Protein AF-A0A2A2QYW2-F1 (afdb_monomer_lite)

Secondary structure (DSSP, 8-state):
--------EEEEEPTTS-EEEEEEEEE-TTSPEEEEEESSHHHHHHHHHHHHHHHHHHHHHHHTT--

Radius of gyration: 14.94 Å; chains: 1; bounding box: 29×19×50 Å

Foldseek 3Di:
DDPPPVQDWDWDQDPVRQIWTKTFPQADPVRHTDIDTDSDPVVNVVVVVVVVVVVVVVVVVVVVVPD

pLDDT: mean 73.13, std 16.19, range [36.28, 90.44]

Structure (mmCIF, N/CA/C/O backbone):
data_AF-A0A2A2QYW2-F1
#
_entry.id   AF-A0A2A2QYW2-F1
#
loop_
_atom_site.group_PDB
_atom_site.id
_atom_site.type_symbol
_atom_site.label_atom_id
_atom_site.label_alt_id
_atom_site.label_comp_id
_atom_site.label_asym_id
_atom_site.label_entity_id
_atom_site.label_seq_id
_atom_site.pdbx_PDB_ins_code
_atom_site.Cartn_x
_atom_site.Cartn_y
_atom_site.Cartn_z
_atom_site.occupancy
_atom_site.B_iso_or_equiv
_atom_site.auth_seq_id
_atom_site.auth_comp_id
_atom_site.auth_asym_id
_atom_site.auth_atom_id
_atom_site.pdbx_PDB_model_num
ATOM 1 N N . MET A 1 1 ? -13.505 -11.367 17.463 1.00 36.28 1 MET A N 1
ATOM 2 C CA . MET A 1 1 ? -12.678 -11.721 16.283 1.00 36.28 1 MET A CA 1
ATOM 3 C C . MET A 1 1 ? -11.787 -10.531 15.938 1.00 36.28 1 MET A C 1
ATOM 5 O O . MET A 1 1 ? -12.319 -9.466 15.665 1.00 36.28 1 MET A O 1
ATOM 9 N N . ARG A 1 2 ? -10.453 -10.666 16.012 1.00 39.56 2 ARG A N 1
ATOM 10 C CA . ARG A 1 2 ? -9.510 -9.597 15.628 1.00 39.56 2 ARG A CA 1
ATOM 11 C C . ARG A 1 2 ? -9.552 -9.430 14.104 1.00 39.56 2 ARG A C 1
ATOM 13 O O . ARG A 1 2 ? -9.043 -10.298 13.399 1.00 39.56 2 ARG A O 1
ATOM 20 N N . LEU A 1 3 ? -10.143 -8.344 13.600 1.00 42.53 3 LEU A N 1
ATOM 21 C CA . LEU A 1 3 ? -9.925 -7.909 12.219 1.00 42.53 3 LEU A CA 1
ATOM 22 C C . LEU A 1 3 ? -8.4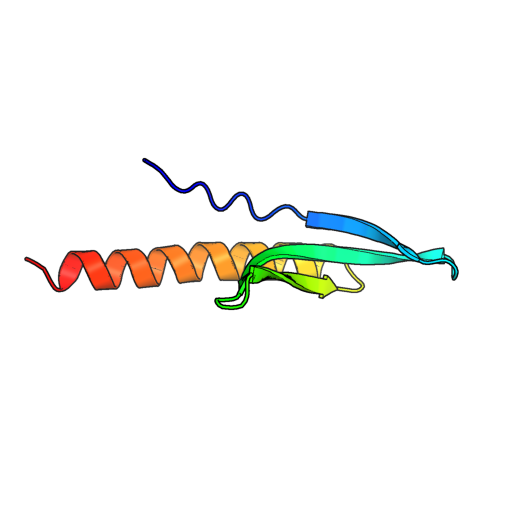54 -7.496 12.097 1.00 42.53 3 LEU A C 1
ATOM 24 O O . LEU A 1 3 ? -8.095 -6.350 12.343 1.00 42.53 3 LEU A O 1
ATOM 28 N N . LYS A 1 4 ? -7.576 -8.447 11.766 1.00 43.41 4 LYS A N 1
ATOM 29 C CA . LYS A 1 4 ? -6.259 -8.111 11.230 1.00 43.41 4 LYS A CA 1
ATOM 30 C C . LYS A 1 4 ? -6.511 -7.522 9.851 1.00 43.41 4 LYS A C 1
ATOM 32 O O . LYS A 1 4 ? -6.681 -8.259 8.881 1.00 43.41 4 LYS A O 1
ATOM 37 N N . THR A 1 5 ? -6.589 -6.201 9.778 1.00 50.66 5 THR A N 1
ATOM 38 C CA . THR A 1 5 ? -6.494 -5.458 8.524 1.00 50.66 5 THR A CA 1
ATOM 39 C C . THR A 1 5 ? -5.072 -5.662 8.016 1.00 50.66 5 THR A C 1
ATOM 41 O O . THR A 1 5 ? -4.189 -4.839 8.233 1.00 50.66 5 THR A O 1
ATOM 44 N N . ASP A 1 6 ? -4.809 -6.826 7.424 1.00 55.66 6 ASP A N 1
ATOM 45 C CA . ASP A 1 6 ? -3.527 -7.164 6.818 1.00 55.66 6 ASP A CA 1
ATOM 46 C C . ASP A 1 6 ? -3.428 -6.341 5.529 1.00 55.66 6 ASP A C 1
ATOM 48 O O . ASP A 1 6 ? -3.677 -6.822 4.425 1.00 55.66 6 ASP A O 1
ATOM 52 N N . ALA A 1 7 ? -3.187 -5.037 5.685 1.00 63.19 7 ALA A N 1
ATOM 53 C CA . ALA A 1 7 ? -2.938 -4.127 4.585 1.00 63.19 7 ALA A CA 1
ATOM 54 C C . ALA A 1 7 ? -1.657 -4.621 3.903 1.00 63.19 7 ALA A C 1
ATOM 56 O O . ALA A 1 7 ? -0.534 -4.430 4.393 1.00 63.19 7 ALA A O 1
ATOM 57 N N . LYS A 1 8 ? -1.834 -5.361 2.809 1.00 75.69 8 LYS A N 1
ATOM 58 C CA . LYS A 1 8 ? -0.743 -5.936 2.027 1.00 75.69 8 LYS A CA 1
ATOM 59 C C . LYS A 1 8 ? -0.268 -4.910 1.016 1.00 75.69 8 LYS A C 1
ATOM 61 O O . LYS A 1 8 ? -1.075 -4.261 0.350 1.00 75.69 8 LYS A O 1
ATOM 66 N N . ILE A 1 9 ? 1.051 -4.794 0.912 1.00 81.25 9 ILE A N 1
ATOM 67 C CA . ILE A 1 9 ? 1.706 -4.019 -0.134 1.00 81.25 9 ILE A CA 1
ATOM 68 C C . ILE A 1 9 ? 2.132 -5.007 -1.209 1.00 81.25 9 ILE A C 1
ATOM 70 O O . ILE A 1 9 ? 2.863 -5.952 -0.919 1.00 81.25 9 ILE A O 1
ATOM 74 N N . TYR A 1 10 ? 1.666 -4.806 -2.434 1.00 83.88 10 TYR A N 1
ATOM 75 C CA . TYR A 1 10 ? 2.062 -5.618 -3.579 1.00 83.88 10 TYR A CA 1
ATOM 76 C C . TYR A 1 10 ? 2.606 -4.724 -4.688 1.00 83.88 10 TYR A C 1
ATOM 78 O O . TYR A 1 10 ? 2.072 -3.650 -4.968 1.00 83.88 10 TYR A O 1
ATOM 86 N N . ALA A 1 11 ? 3.699 -5.166 -5.299 1.00 87.00 11 ALA A N 1
ATOM 87 C CA . ALA A 1 11 ? 4.315 -4.497 -6.430 1.00 87.00 11 ALA A CA 1
ATOM 88 C C . ALA A 1 11 ? 3.663 -5.001 -7.723 1.00 87.00 11 ALA A C 1
ATOM 90 O O . ALA A 1 11 ? 3.682 -6.197 -8.005 1.00 87.00 11 ALA A O 1
ATOM 91 N N . ILE A 1 12 ? 3.081 -4.095 -8.503 1.00 88.19 12 ILE A N 1
ATOM 92 C CA . ILE A 1 12 ? 2.611 -4.375 -9.859 1.00 88.19 12 ILE A CA 1
ATOM 93 C C . ILE A 1 12 ? 3.621 -3.780 -10.825 1.00 88.19 12 ILE A C 1
ATOM 95 O O . ILE A 1 12 ? 3.827 -2.567 -10.837 1.00 88.19 12 ILE A O 1
ATOM 99 N N . GLN A 1 13 ? 4.209 -4.617 -11.668 1.00 89.31 13 GLN A N 1
ATOM 100 C CA . GLN A 1 13 ? 4.976 -4.138 -12.807 1.00 89.31 13 GLN A CA 1
ATOM 101 C C . GLN A 1 13 ? 4.014 -3.759 -13.940 1.00 89.31 13 GLN A C 1
ATOM 103 O O . GLN A 1 13 ? 3.196 -4.566 -14.382 1.00 89.31 13 GLN A O 1
ATOM 108 N N . ASN A 1 14 ? 4.083 -2.511 -14.389 1.00 88.38 14 ASN A N 1
ATOM 109 C CA . ASN A 1 14 ? 3.314 -2.024 -15.525 1.00 88.38 14 ASN A CA 1
ATOM 110 C C . ASN A 1 14 ? 3.980 -2.451 -16.837 1.00 88.38 14 ASN A C 1
ATOM 112 O O . ASN A 1 14 ? 5.180 -2.718 -16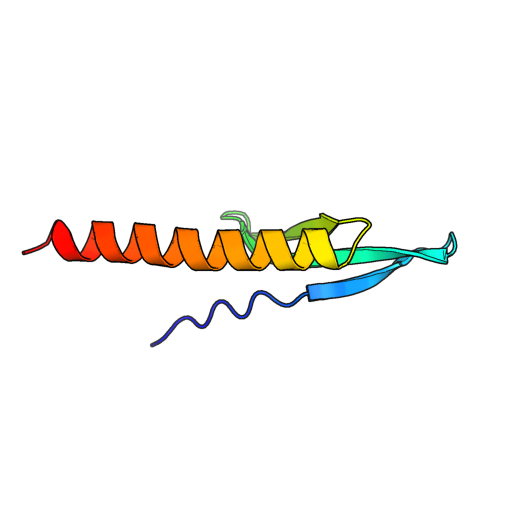.889 1.00 88.38 14 ASN A O 1
ATOM 116 N N . ARG A 1 15 ? 3.214 -2.428 -17.934 1.00 84.75 15 ARG A N 1
ATOM 117 C CA . ARG A 1 15 ? 3.723 -2.754 -19.280 1.00 84.75 15 ARG A CA 1
ATOM 118 C C . ARG A 1 15 ? 4.878 -1.856 -19.743 1.00 84.75 15 ARG A C 1
ATOM 120 O O . ARG A 1 15 ? 5.640 -2.262 -20.605 1.00 84.75 15 ARG A O 1
ATOM 127 N N . ASN A 1 16 ? 5.015 -0.661 -19.167 1.00 85.81 16 ASN A N 1
ATOM 128 C CA . ASN A 1 16 ? 6.113 0.268 -19.446 1.00 85.81 16 ASN A CA 1
ATOM 129 C C . ASN A 1 16 ? 7.378 0.005 -18.597 1.00 85.81 16 ASN A C 1
ATOM 131 O O . ASN A 1 16 ? 8.289 0.826 -18.605 1.00 85.81 16 ASN A O 1
ATOM 135 N N . GLY A 1 17 ? 7.410 -1.070 -17.800 1.00 86.12 17 GLY A N 1
ATOM 136 C CA . GLY A 1 17 ? 8.517 -1.401 -16.897 1.00 86.12 17 GLY A CA 1
ATOM 137 C C . GLY A 1 17 ? 8.497 -0.674 -15.546 1.00 86.12 17 GLY A C 1
ATOM 138 O O . GLY A 1 17 ? 9.258 -1.039 -14.654 1.00 86.12 17 GLY A O 1
ATOM 139 N N . SER A 1 18 ? 7.609 0.305 -15.342 1.00 86.50 18 SER A N 1
ATOM 140 C CA . SER A 1 18 ? 7.463 1.001 -14.055 1.00 86.50 18 SER A CA 1
ATOM 141 C C . SER A 1 18 ? 6.786 0.106 -13.022 1.00 86.50 18 SER A C 1
ATOM 143 O O . SER A 1 18 ? 5.787 -0.549 -13.321 1.00 86.50 18 SER A O 1
ATOM 145 N N . ILE A 1 19 ? 7.266 0.127 -11.781 1.00 88.50 19 ILE A N 1
ATOM 146 C CA . ILE A 1 19 ? 6.661 -0.622 -10.675 1.00 88.50 19 ILE A CA 1
ATOM 147 C C . ILE A 1 19 ? 5.743 0.307 -9.877 1.00 88.50 19 ILE A C 1
ATOM 149 O O . ILE A 1 19 ? 6.154 1.378 -9.441 1.00 88.50 19 ILE A O 1
ATOM 153 N N . THR A 1 20 ? 4.497 -0.109 -9.668 1.00 90.44 20 THR A N 1
ATOM 154 C CA . THR A 1 20 ? 3.544 0.564 -8.782 1.00 90.44 20 THR A CA 1
ATOM 155 C C . THR A 1 20 ? 3.308 -0.295 -7.551 1.00 90.44 20 THR A C 1
ATOM 157 O O . THR A 1 20 ? 2.813 -1.417 -7.643 1.00 90.44 20 THR A O 1
ATOM 160 N N . TYR A 1 21 ? 3.619 0.251 -6.384 1.00 88.69 21 TYR A N 1
ATOM 161 C CA . TYR A 1 21 ? 3.360 -0.363 -5.091 1.00 88.69 21 TYR A CA 1
ATOM 162 C C . TYR A 1 21 ? 1.936 -0.026 -4.663 1.00 88.69 21 TYR A C 1
ATOM 164 O O . TYR A 1 21 ? 1.597 1.140 -4.472 1.00 88.69 21 TYR A O 1
ATOM 172 N N . ARG A 1 22 ? 1.071 -1.030 -4.540 1.00 88.38 22 ARG A N 1
ATOM 173 C CA . ARG A 1 22 ? -0.315 -0.848 -4.107 1.00 88.38 22 ARG A CA 1
ATOM 174 C C . ARG A 1 22 ? -0.508 -1.301 -2.672 1.00 88.38 22 ARG A C 1
ATOM 176 O O . ARG A 1 22 ? -0.134 -2.417 -2.334 1.00 88.38 22 ARG A O 1
ATOM 183 N N . VAL A 1 23 ? -1.151 -0.454 -1.874 1.00 86.62 23 VAL A N 1
ATOM 184 C CA . VAL A 1 23 ? -1.618 -0.766 -0.518 1.00 86.62 23 VAL A CA 1
ATOM 185 C C . VAL A 1 23 ? -3.106 -1.102 -0.589 1.00 86.62 23 VAL A C 1
ATOM 187 O O . VAL A 1 23 ? -3.896 -0.261 -1.028 1.00 86.62 23 VAL A O 1
ATOM 190 N N . ASP A 1 24 ? -3.489 -2.321 -0.199 1.00 84.38 24 ASP A N 1
ATOM 191 C CA . ASP A 1 24 ? -4.902 -2.722 -0.096 1.00 84.38 24 ASP A CA 1
ATOM 192 C C . ASP A 1 24 ? -5.554 -2.033 1.115 1.00 84.38 24 ASP A C 1
ATOM 194 O O . ASP A 1 24 ? -5.057 -2.134 2.238 1.00 84.38 24 ASP A O 1
ATOM 198 N N . LEU A 1 25 ? -6.641 -1.298 0.865 1.00 80.88 25 LEU A N 1
ATOM 199 C CA . LEU A 1 25 ? -7.415 -0.566 1.872 1.00 80.88 25 LEU A CA 1
ATOM 200 C C . LEU A 1 25 ? -8.742 -1.265 2.207 1.0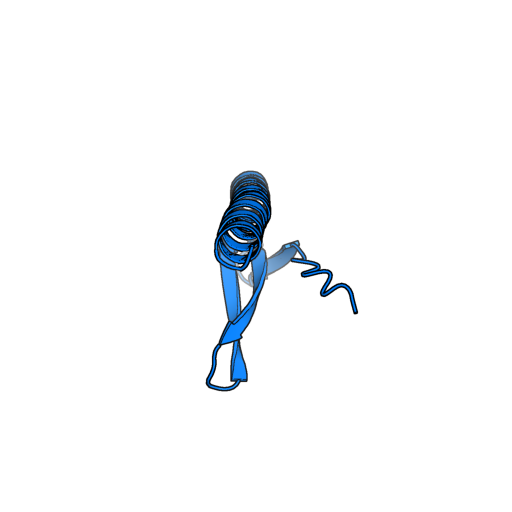0 80.88 25 LEU A C 1
ATOM 202 O O . LEU A 1 25 ? -9.563 -0.709 2.933 1.00 80.88 25 LEU A O 1
ATOM 206 N N . GLY A 1 26 ? -8.982 -2.465 1.674 1.00 79.00 26 GLY A N 1
ATOM 207 C CA . GLY A 1 26 ? -10.252 -3.168 1.798 1.00 79.00 26 GLY A CA 1
ATOM 208 C C . GLY A 1 26 ? -11.259 -2.802 0.705 1.00 79.00 26 GLY A C 1
ATOM 209 O O . GLY A 1 26 ? -10.910 -2.600 -0.462 1.00 79.00 26 GLY A O 1
ATOM 210 N N . LYS A 1 27 ? -12.545 -2.793 1.063 1.00 79.69 27 LYS A N 1
ATOM 211 C CA . LYS A 1 27 ? -13.661 -2.515 0.149 1.00 79.69 27 LYS A CA 1
ATOM 212 C C . LYS A 1 27 ? -14.417 -1.275 0.607 1.00 79.69 27 LYS A C 1
ATOM 214 O O . LYS A 1 27 ? -14.637 -1.085 1.797 1.00 79.69 27 LYS A O 1
ATOM 219 N N . ASP A 1 28 ? -14.821 -0.470 -0.360 1.00 79.38 28 ASP A N 1
ATOM 220 C CA . ASP A 1 28 ? -15.775 0.620 -0.184 1.00 79.38 28 ASP A CA 1
ATOM 221 C C . ASP A 1 28 ? -17.198 0.064 0.090 1.00 79.38 28 ASP A C 1
ATOM 223 O O . ASP A 1 28 ? -17.455 -1.091 -0.277 1.00 79.38 28 ASP A O 1
ATOM 227 N N . PRO A 1 29 ? -18.135 0.824 0.700 1.00 70.94 29 PRO A N 1
ATOM 228 C CA . PRO A 1 29 ? -19.547 0.441 0.866 1.00 70.94 29 PRO A CA 1
ATOM 229 C C . PRO A 1 29 ? -20.245 -0.083 -0.400 1.00 70.94 29 PRO A C 1
ATOM 231 O O . PRO A 1 29 ? -21.170 -0.883 -0.290 1.00 70.94 29 PRO A O 1
ATOM 234 N N . HIS A 1 30 ? -19.780 0.274 -1.600 1.00 75.75 30 HIS A N 1
ATOM 235 C CA . HIS A 1 30 ? -20.284 -0.286 -2.863 1.00 75.75 30 HIS A CA 1
ATOM 236 C C . HIS A 1 30 ? -19.639 -1.629 -3.270 1.00 75.75 30 HIS A C 1
ATOM 238 O O . HIS A 1 30 ? -19.802 -2.095 -4.397 1.00 75.75 30 HIS A O 1
ATOM 244 N N . GLY A 1 31 ? -18.844 -2.249 -2.395 1.00 74.62 31 GLY A N 1
ATOM 245 C CA . GLY A 1 31 ? -18.156 -3.521 -2.640 1.00 74.62 31 GLY A CA 1
ATOM 246 C C . GLY A 1 31 ? -16.914 -3.422 -3.536 1.00 74.62 31 GLY A C 1
ATOM 247 O O . GLY A 1 31 ? -16.245 -4.432 -3.776 1.00 74.62 31 GLY A O 1
ATOM 248 N N . LYS A 1 32 ? -16.561 -2.220 -4.008 1.00 78.31 32 LYS A N 1
ATOM 249 C CA . LYS A 1 32 ? -15.380 -1.977 -4.846 1.00 78.31 32 LYS A CA 1
ATOM 250 C C . LYS A 1 32 ? -14.109 -2.025 -3.999 1.00 78.31 32 LYS A C 1
ATOM 252 O O . LYS A 1 32 ? -14.017 -1.348 -2.978 1.00 78.31 32 LYS A O 1
ATOM 257 N N . ARG A 1 33 ? -13.108 -2.804 -4.428 1.00 80.31 33 ARG A N 1
ATOM 258 C CA . ARG A 1 33 ? -11.798 -2.843 -3.754 1.00 80.31 33 ARG A CA 1
ATOM 259 C C . ARG A 1 33 ? -11.108 -1.495 -3.913 1.00 80.31 33 ARG A C 1
ATOM 261 O O . ARG A 1 33 ? -10.896 -1.032 -5.035 1.00 80.31 33 ARG A O 1
ATOM 268 N N . ILE A 1 34 ? -10.754 -0.896 -2.788 1.00 81.88 34 ILE A N 1
ATOM 269 C CA . ILE A 1 34 ? -9.998 0.344 -2.728 1.00 81.88 34 ILE A CA 1
ATOM 270 C C . ILE A 1 34 ? -8.538 0.001 -2.460 1.00 81.88 34 ILE A C 1
ATOM 272 O O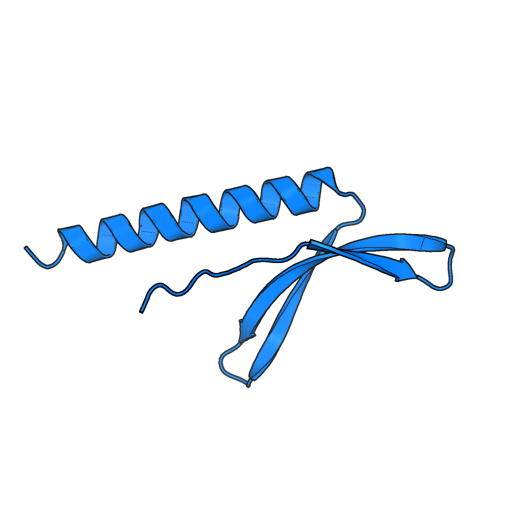 . ILE A 1 34 ? -8.199 -0.728 -1.533 1.00 81.88 34 ILE A O 1
ATOM 276 N N . ALA A 1 35 ? -7.660 0.505 -3.317 1.00 85.38 35 ALA A N 1
ATOM 277 C CA . ALA A 1 35 ? -6.224 0.374 -3.151 1.00 85.38 35 ALA A CA 1
ATOM 278 C C . ALA A 1 35 ? -5.563 1.688 -3.546 1.00 85.38 35 ALA A C 1
ATOM 280 O O . ALA A 1 35 ? -5.943 2.308 -4.545 1.00 85.38 35 ALA A O 1
ATOM 281 N N . LYS A 1 36 ? -4.559 2.108 -2.778 1.00 84.81 36 LYS A N 1
ATOM 282 C CA . LYS A 1 36 ? -3.772 3.303 -3.087 1.00 84.81 36 LYS A CA 1
ATOM 283 C C . LYS A 1 36 ? -2.462 2.878 -3.739 1.00 84.81 36 LYS A C 1
ATOM 285 O O . LYS A 1 36 ? -1.741 2.054 -3.186 1.00 84.81 36 LYS A O 1
ATOM 290 N N . GLY A 1 37 ? -2.202 3.389 -4.940 1.00 88.00 37 GLY A N 1
ATOM 291 C CA . GLY A 1 37 ? -0.965 3.139 -5.676 1.00 88.00 37 GLY A CA 1
ATOM 292 C C . GLY A 1 37 ? 0.082 4.209 -5.391 1.00 88.00 37 GLY A C 1
ATOM 293 O O . GLY A 1 37 ? -0.252 5.390 -5.322 1.00 88.00 37 GLY A O 1
ATOM 294 N N . PHE A 1 38 ? 1.330 3.779 -5.273 1.00 88.88 38 PHE A N 1
ATOM 295 C CA . PHE A 1 38 ? 2.508 4.606 -5.061 1.00 88.88 38 PHE A CA 1
ATOM 296 C C . PHE A 1 38 ? 3.600 4.201 -6.047 1.00 88.88 38 PHE A C 1
ATOM 298 O O . PHE A 1 38 ? 3.737 3.028 -6.398 1.00 88.88 38 PHE A O 1
ATOM 305 N N . SER A 1 39 ? 4.398 5.167 -6.489 1.00 85.12 39 SER A N 1
ATOM 306 C CA . SER A 1 39 ? 5.528 4.912 -7.393 1.00 85.12 39 SER A CA 1
ATOM 307 C C . SER A 1 39 ? 6.762 4.386 -6.655 1.00 85.12 39 SER A C 1
ATOM 309 O O . SER A 1 39 ? 7.654 3.812 -7.272 1.00 85.12 39 SER A O 1
ATOM 311 N N . ARG A 1 40 ? 6.822 4.569 -5.331 1.00 89.06 40 ARG A N 1
ATOM 312 C CA . ARG A 1 40 ? 7.925 4.132 -4.471 1.00 89.06 40 ARG A CA 1
ATOM 313 C C . ARG A 1 40 ? 7.409 3.227 -3.363 1.00 89.06 40 ARG A C 1
ATOM 315 O O . ARG A 1 40 ? 6.279 3.372 -2.896 1.00 89.06 40 ARG A O 1
ATOM 322 N N . ARG A 1 41 ? 8.265 2.298 -2.944 1.00 85.88 41 ARG A N 1
ATOM 323 C CA . ARG A 1 41 ? 7.967 1.366 -1.857 1.00 85.88 41 ARG A CA 1
ATOM 324 C C . ARG A 1 41 ? 7.866 2.089 -0.516 1.00 85.88 41 ARG A C 1
ATOM 326 O O . ARG A 1 41 ? 6.942 1.820 0.239 1.00 85.88 41 ARG A O 1
ATOM 333 N N . GLU A 1 42 ? 8.779 3.024 -0.266 1.00 87.94 42 GLU A N 1
ATOM 334 C CA . GLU A 1 42 ? 8.846 3.797 0.979 1.00 87.94 42 GLU A CA 1
ATOM 335 C C . GLU A 1 42 ? 7.549 4.570 1.238 1.00 87.94 42 GLU A C 1
ATOM 337 O O . GLU A 1 42 ? 6.980 4.453 2.320 1.00 87.94 42 GLU A O 1
ATOM 342 N N . ASP A 1 43 ? 7.010 5.254 0.223 1.00 87.25 43 ASP A N 1
ATOM 343 C CA . ASP A 1 43 ? 5.717 5.940 0.316 1.00 87.25 43 ASP A CA 1
ATOM 344 C C . ASP A 1 43 ? 4.559 4.979 0.647 1.00 87.25 43 ASP A C 1
ATOM 346 O O . ASP A 1 43 ? 3.686 5.295 1.460 1.00 87.25 43 ASP A O 1
ATOM 350 N N . ALA A 1 44 ? 4.552 3.781 0.051 1.00 86.31 44 ALA A N 1
ATOM 351 C CA . ALA A 1 44 ? 3.540 2.766 0.341 1.00 86.31 44 ALA A CA 1
ATOM 352 C C . ALA A 1 44 ? 3.641 2.239 1.785 1.00 86.31 44 ALA A C 1
ATOM 354 O O . ALA A 1 44 ? 2.619 2.018 2.440 1.00 86.31 44 ALA A O 1
ATOM 355 N N . GLU A 1 45 ? 4.860 2.051 2.295 1.00 86.88 45 GLU A N 1
ATOM 356 C CA . GLU A 1 45 ? 5.109 1.624 3.675 1.00 86.88 45 GLU A CA 1
ATOM 357 C C . GLU A 1 45 ? 4.758 2.719 4.687 1.00 86.88 45 GLU A C 1
ATOM 359 O O . GLU A 1 45 ? 4.108 2.435 5.697 1.00 86.88 45 GLU A O 1
ATOM 364 N N . GLU A 1 46 ? 5.107 3.975 4.408 1.00 86.94 46 GLU A N 1
ATOM 365 C CA . GLU A 1 46 ? 4.735 5.113 5.247 1.00 86.94 46 GLU A CA 1
ATOM 366 C C . GLU A 1 46 ? 3.212 5.265 5.326 1.00 86.94 46 GLU A C 1
ATOM 368 O O . GLU A 1 46 ? 2.645 5.444 6.408 1.00 86.94 46 GLU A O 1
ATOM 373 N N . TYR A 1 47 ? 2.522 5.120 4.194 1.00 85.50 47 TYR A N 1
ATOM 374 C CA . TYR A 1 47 ? 1.067 5.162 4.156 1.00 85.50 47 TYR A CA 1
ATOM 375 C C . TYR A 1 47 ? 0.433 4.016 4.955 1.00 85.50 47 TYR A C 1
ATOM 377 O O . TYR A 1 47 ? -0.519 4.247 5.704 1.00 85.50 47 TYR A O 1
ATOM 385 N N . LYS A 1 48 ? 0.991 2.800 4.876 1.00 82.25 48 LYS A N 1
ATOM 386 C CA . LYS A 1 48 ? 0.568 1.665 5.710 1.00 82.25 48 LYS A CA 1
ATOM 387 C C . LYS A 1 48 ? 0.739 1.957 7.205 1.00 82.25 48 LYS A C 1
ATOM 389 O O . LYS A 1 48 ? -0.196 1.724 7.966 1.00 82.25 48 LYS A O 1
ATOM 394 N N . LYS A 1 49 ? 1.879 2.515 7.627 1.00 82.88 49 LYS A N 1
ATOM 395 C CA . LYS A 1 49 ? 2.113 2.910 9.032 1.00 82.88 49 LYS A CA 1
ATOM 396 C C . LYS A 1 49 ? 1.115 3.971 9.502 1.00 82.88 49 LYS A C 1
ATOM 398 O O . LYS A 1 49 ? 0.582 3.873 10.603 1.00 82.88 49 LYS A O 1
ATOM 403 N N . LYS A 1 50 ? 0.814 4.962 8.654 1.00 81.50 50 LYS A N 1
ATOM 404 C CA . LYS A 1 50 ? -0.195 5.997 8.94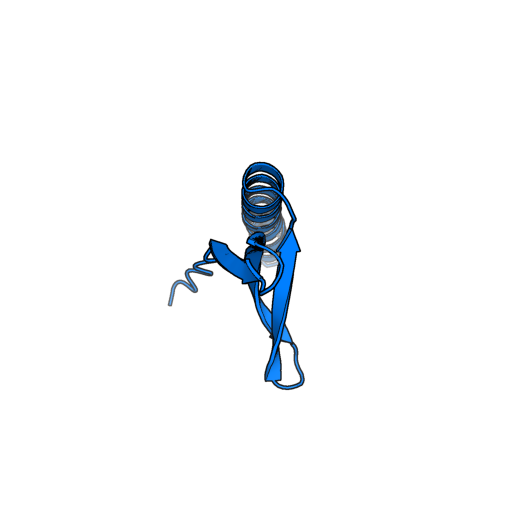3 1.00 81.50 50 LYS A CA 1
ATOM 405 C C . LYS A 1 50 ? -1.606 5.417 9.092 1.00 81.50 50 LYS A C 1
ATOM 407 O O . LYS A 1 50 ? -2.375 5.927 9.904 1.00 81.50 50 LYS A O 1
ATOM 412 N N . LEU A 1 51 ? -1.961 4.387 8.321 1.00 76.56 51 LEU A N 1
ATOM 413 C CA . LEU A 1 51 ? -3.251 3.695 8.452 1.00 76.56 51 LEU A CA 1
ATOM 414 C C . LEU A 1 51 ? -3.359 2.944 9.776 1.00 76.56 51 LEU A C 1
ATOM 416 O O . LEU A 1 51 ? -4.378 3.069 10.450 1.00 76.56 51 LEU A O 1
ATOM 420 N N . ASP A 1 52 ? -2.310 2.212 10.143 1.00 70.06 52 ASP A N 1
ATOM 421 C CA . ASP A 1 52 ? -2.240 1.458 11.396 1.00 70.06 52 ASP A CA 1
ATOM 422 C C . ASP A 1 52 ? -2.356 2.395 12.613 1.00 70.06 52 ASP A C 1
ATOM 424 O O . ASP A 1 52 ? -3.254 2.243 13.440 1.00 70.06 52 ASP A O 1
ATOM 428 N N . GLY A 1 53 ? -1.578 3.485 12.630 1.00 66.81 53 GLY A N 1
ATOM 429 C CA . GLY A 1 53 ? -1.638 4.486 13.702 1.00 66.81 53 GLY A CA 1
ATOM 430 C C . GLY A 1 53 ? -2.963 5.261 13.782 1.00 66.81 53 GLY A C 1
ATOM 431 O O . GLY A 1 53 ? -3.398 5.639 14.869 1.00 66.81 53 GLY A O 1
ATOM 432 N N . LYS A 1 54 ? -3.656 5.489 12.655 1.00 61.72 54 LYS A N 1
ATOM 433 C CA . LYS A 1 54 ? -5.001 6.102 12.663 1.00 61.72 54 LYS A CA 1
ATOM 434 C C . LYS A 1 54 ? -6.086 5.141 13.143 1.00 61.72 54 LYS A C 1
ATOM 436 O O . LYS A 1 54 ? -7.047 5.592 13.768 1.00 61.72 54 LYS A O 1
ATOM 441 N N . LEU A 1 55 ? -5.963 3.850 12.833 1.00 58.03 55 LEU A N 1
ATOM 442 C CA . LEU A 1 55 ? -6.852 2.816 13.363 1.00 58.03 55 LEU A CA 1
ATOM 443 C C . LEU A 1 55 ? -6.723 2.738 14.888 1.00 58.03 55 LEU A C 1
ATOM 445 O O . LEU A 1 55 ? -7.747 2.780 15.563 1.00 58.03 55 LEU A O 1
ATOM 449 N N . GLU A 1 56 ? -5.503 2.753 15.429 1.00 55.28 56 GLU A N 1
ATOM 450 C CA . GLU A 1 56 ? -5.250 2.785 16.881 1.00 55.28 56 GLU A CA 1
ATOM 451 C C . GLU A 1 56 ? -5.892 4.001 17.573 1.00 55.28 56 GLU A C 1
ATOM 453 O O . GLU A 1 56 ? -6.549 3.855 18.607 1.00 55.28 56 GLU A O 1
ATOM 458 N N . GLN A 1 57 ? -5.783 5.200 16.984 1.00 54.34 57 GLN A N 1
ATOM 459 C CA . GLN A 1 57 ? -6.406 6.405 17.553 1.00 54.34 57 GLN A CA 1
ATOM 460 C C . GLN A 1 57 ? -7.938 6.347 17.529 1.00 54.34 57 GLN A C 1
ATOM 462 O O . GLN A 1 57 ? -8.580 6.713 18.511 1.00 54.34 57 GLN A O 1
ATOM 467 N N . LYS A 1 58 ? -8.545 5.848 16.442 1.00 51.53 58 LYS A N 1
ATOM 468 C CA . LYS A 1 58 ? -10.007 5.681 16.381 1.00 51.53 58 LYS A CA 1
ATOM 469 C C . LYS A 1 58 ? -10.512 4.615 17.351 1.00 51.53 58 LYS A C 1
ATOM 471 O O . LYS A 1 58 ? -11.561 4.814 17.954 1.00 51.53 58 LYS A O 1
ATOM 476 N N . VAL A 1 59 ? -9.784 3.510 17.509 1.00 54.06 59 VAL A N 1
ATOM 477 C CA . VAL A 1 59 ? -10.135 2.457 18.474 1.00 54.06 59 VAL A CA 1
ATOM 478 C C . VAL A 1 59 ? -10.029 2.991 19.903 1.00 54.06 59 VAL A C 1
ATOM 480 O O . VAL A 1 59 ? -10.946 2.783 20.690 1.00 54.06 59 VAL A O 1
ATOM 483 N N . SER A 1 60 ? -8.992 3.771 20.216 1.00 50.56 60 SER A N 1
ATOM 484 C CA . SER A 1 60 ? -8.834 4.390 21.540 1.00 50.56 60 SER A CA 1
ATOM 485 C C . SER A 1 60 ? -9.941 5.403 21.864 1.00 50.56 60 SER A C 1
ATOM 487 O O . SER A 1 60 ? -10.442 5.419 22.984 1.00 50.56 60 SER A O 1
ATOM 489 N N . SER A 1 61 ? -10.385 6.209 20.891 1.00 49.62 61 SER A N 1
ATOM 490 C CA . SER A 1 61 ? -11.498 7.149 21.102 1.00 49.62 61 SER A CA 1
ATOM 491 C C . SER A 1 61 ? -12.866 6.478 21.248 1.00 49.62 61 SER A C 1
ATOM 493 O O . SER A 1 61 ? -13.726 7.039 21.917 1.00 49.62 61 SER A O 1
ATOM 495 N N . ILE A 1 62 ? -13.087 5.303 20.648 1.00 53.34 62 ILE A N 1
ATOM 496 C CA . ILE A 1 62 ? -14.354 4.566 20.801 1.00 53.34 62 ILE A CA 1
ATOM 497 C C . ILE A 1 62 ? -14.428 3.883 22.172 1.00 53.34 62 ILE A C 1
ATOM 499 O O . ILE A 1 62 ? -15.495 3.851 22.770 1.00 53.34 62 ILE A O 1
ATOM 503 N N . ILE A 1 63 ? -13.308 3.378 22.699 1.00 54.28 63 ILE A N 1
ATOM 504 C CA . ILE A 1 63 ? -13.295 2.667 23.989 1.00 54.28 63 ILE A CA 1
ATOM 505 C C . ILE A 1 63 ? -13.451 3.633 25.180 1.00 54.28 63 ILE A C 1
ATOM 507 O O . ILE A 1 63 ? -13.993 3.247 26.208 1.00 54.28 63 ILE A O 1
ATOM 511 N N . LEU A 1 64 ? -13.022 4.894 25.051 1.00 50.69 64 LEU A N 1
ATOM 512 C CA . LEU A 1 64 ? -13.128 5.901 26.120 1.00 50.69 64 LEU A CA 1
ATOM 513 C C . LEU A 1 64 ? -14.485 6.620 26.198 1.00 50.69 64 LEU A C 1
ATOM 515 O O . LEU A 1 64 ? -14.737 7.296 27.187 1.00 50.69 64 LEU A O 1
ATOM 519 N N . ALA A 1 65 ? -15.336 6.512 25.175 1.00 52.22 65 ALA A N 1
ATOM 520 C CA . ALA A 1 65 ? -16.656 7.152 25.159 1.00 52.22 65 ALA A CA 1
ATOM 521 C C . ALA A 1 65 ? -17.787 6.249 25.697 1.00 52.22 65 ALA A C 1
ATOM 523 O O . ALA A 1 65 ? -18.929 6.694 25.757 1.00 52.22 65 ALA A O 1
ATOM 524 N N . ASP A 1 66 ? -17.466 5.004 26.068 1.00 43.41 66 ASP A N 1
ATOM 525 C CA . ASP A 1 66 ? -18.413 3.972 26.522 1.00 43.41 66 ASP A CA 1
ATOM 526 C C . ASP A 1 66 ? -18.102 3.483 27.963 1.00 43.41 66 ASP A C 1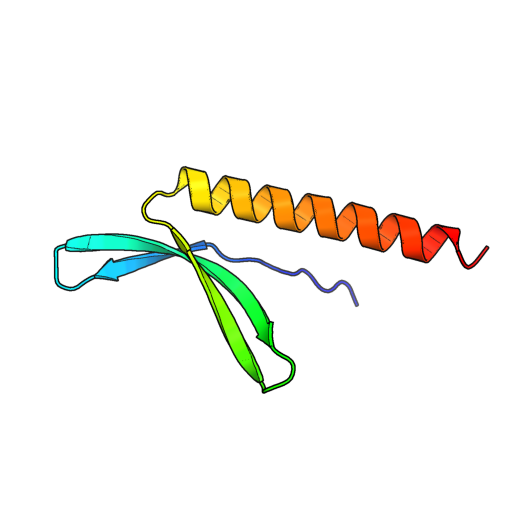
ATOM 528 O O . ASP A 1 66 ? -18.481 2.375 28.337 1.00 43.41 66 ASP A O 1
ATOM 532 N N . ILE A 1 67 ? -17.384 4.286 28.770 1.00 46.75 67 ILE A N 1
ATOM 533 C CA . ILE A 1 67 ? -17.129 4.049 30.211 1.00 46.75 67 ILE A CA 1
ATOM 534 C C . ILE A 1 67 ? -17.817 5.123 31.049 1.00 46.75 67 ILE A C 1
ATOM 536 O O . ILE A 1 67 ? -17.621 6.320 30.736 1.00 46.75 67 ILE A O 1
#

Sequence (67 aa):
MRLKTDAKIYAIQNRNGSITYRVDLGKDPHGKRIAKGFSRREDAEEYKKKLDGKLEQKVSSIILADI